Protein AF-A0A7C6LZX3-F1 (afdb_monomer)

Structure (mmCIF, N/CA/C/O backbone):
data_AF-A0A7C6LZX3-F1
#
_entry.id   AF-A0A7C6LZX3-F1
#
loop_
_atom_site.group_PDB
_atom_site.id
_atom_site.type_symbol
_atom_site.label_atom_id
_atom_site.label_alt_id
_atom_site.label_comp_id
_atom_site.label_asym_id
_atom_site.label_entity_id
_atom_site.label_seq_id
_atom_site.pdbx_PDB_ins_code
_atom_site.Cartn_x
_atom_site.Cartn_y
_atom_site.Cartn_z
_atom_site.occupancy
_atom_site.B_iso_or_equiv
_atom_site.auth_seq_id
_atom_site.auth_comp_id
_atom_site.auth_asym_id
_atom_site.auth_atom_id
_atom_site.pdbx_PDB_model_num
ATOM 1 N N . MET A 1 1 ? -15.323 7.240 26.379 1.00 59.81 1 MET A N 1
ATOM 2 C CA . MET A 1 1 ? -15.559 6.439 25.148 1.00 59.81 1 MET A CA 1
ATOM 3 C C . MET A 1 1 ? -15.630 7.266 23.856 1.00 59.81 1 MET A C 1
ATOM 5 O O . MET A 1 1 ? -14.895 6.940 22.937 1.00 59.81 1 MET A O 1
ATOM 9 N N . LYS A 1 2 ? -16.434 8.343 23.742 1.00 64.06 2 LYS A N 1
ATOM 10 C CA . LYS A 1 2 ? -16.514 9.148 22.492 1.00 64.06 2 LYS A CA 1
ATOM 11 C C . LYS A 1 2 ? -15.177 9.779 22.052 1.00 64.06 2 LYS A C 1
ATOM 13 O O . LYS A 1 2 ? -14.888 9.778 20.863 1.00 64.06 2 LYS A O 1
ATOM 18 N N . GLN A 1 3 ? -14.368 10.285 22.988 1.00 69.94 3 GLN A N 1
ATOM 19 C CA . GLN A 1 3 ? -13.035 10.837 22.686 1.00 69.94 3 GLN A CA 1
ATOM 20 C C . GLN A 1 3 ? -12.047 9.766 22.201 1.00 69.94 3 GLN A C 1
ATOM 22 O O . GLN A 1 3 ? -11.335 10.007 21.238 1.00 69.94 3 GLN A O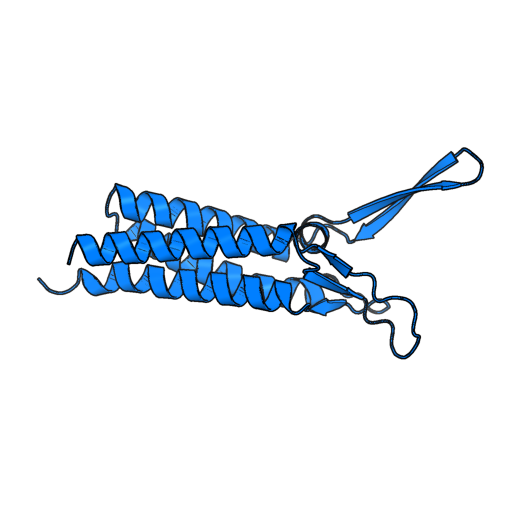 1
ATOM 27 N N . VAL A 1 4 ? -12.071 8.568 22.795 1.00 69.19 4 VAL A N 1
ATOM 28 C CA . VAL A 1 4 ? -11.203 7.441 22.401 1.00 69.19 4 VAL A CA 1
ATOM 29 C C . VAL A 1 4 ? -11.469 7.018 20.951 1.00 69.19 4 VAL A C 1
ATOM 31 O O . VAL A 1 4 ? -10.534 6.840 20.184 1.00 69.19 4 VAL A O 1
ATOM 34 N N . VAL A 1 5 ? -12.742 6.949 20.540 1.00 68.81 5 VAL A N 1
ATOM 35 C CA . VAL A 1 5 ? -13.124 6.635 19.149 1.00 68.81 5 VAL A CA 1
ATOM 36 C C . VAL A 1 5 ? -12.648 7.715 18.171 1.00 68.81 5 VAL A C 1
ATOM 38 O O . VAL A 1 5 ? -12.127 7.390 17.109 1.00 68.81 5 VAL A O 1
ATOM 41 N N . LYS A 1 6 ? -12.778 8.999 18.531 1.00 71.56 6 LYS A N 1
ATOM 42 C CA . LYS A 1 6 ? -12.275 10.107 17.701 1.00 71.56 6 LYS A CA 1
ATOM 43 C C . LYS A 1 6 ? -10.754 10.067 17.554 1.00 71.56 6 LYS A C 1
ATOM 45 O O . LYS A 1 6 ? -10.258 10.258 16.452 1.00 71.56 6 LYS A O 1
ATOM 50 N N . PHE A 1 7 ? -10.038 9.787 18.641 1.00 79.62 7 PHE A N 1
ATOM 51 C CA . PHE A 1 7 ? -8.578 9.707 18.643 1.00 79.62 7 PHE A CA 1
ATOM 52 C C . PHE A 1 7 ? -8.074 8.514 17.817 1.00 79.62 7 PHE A C 1
ATOM 54 O O . PHE A 1 7 ? -7.141 8.654 17.038 1.00 79.62 7 PHE A O 1
ATOM 61 N N . SER A 1 8 ? -8.751 7.366 17.909 1.00 78.81 8 SER A N 1
ATOM 62 C CA . SER A 1 8 ? -8.432 6.175 17.113 1.00 78.81 8 SER A CA 1
ATOM 63 C C . SER A 1 8 ? -8.614 6.408 15.611 1.00 78.81 8 SER A C 1
ATOM 65 O O . SER A 1 8 ? -7.747 6.059 14.815 1.00 78.81 8 SER A O 1
ATOM 67 N N . ASN A 1 9 ? -9.714 7.060 15.222 1.00 79.00 9 ASN A N 1
ATOM 68 C CA . ASN A 1 9 ? -9.974 7.416 13.826 1.00 79.00 9 ASN A CA 1
ATOM 69 C C . ASN A 1 9 ? -8.989 8.467 13.294 1.00 79.00 9 ASN A C 1
ATOM 71 O O . ASN A 1 9 ? -8.614 8.419 12.126 1.00 79.00 9 ASN A O 1
ATOM 75 N N . LEU A 1 10 ? -8.562 9.404 14.147 1.00 83.50 10 LEU A N 1
ATOM 76 C CA . LEU A 1 10 ? -7.534 10.383 13.803 1.00 83.50 10 LEU A CA 1
ATOM 77 C C . LEU A 1 10 ? -6.192 9.693 13.532 1.00 83.50 10 LEU A C 1
ATOM 79 O O . LEU A 1 10 ? -5.564 9.969 12.516 1.00 83.50 10 LEU A O 1
ATOM 83 N N . ILE A 1 11 ? -5.785 8.759 14.397 1.00 85.69 11 ILE A N 1
ATOM 84 C CA . ILE A 1 11 ? -4.574 7.954 14.192 1.00 85.69 11 ILE A CA 1
ATOM 85 C C . ILE A 1 11 ? -4.681 7.161 12.884 1.00 85.69 11 ILE A C 1
ATOM 87 O O . ILE A 1 11 ? -3.753 7.199 12.082 1.00 85.69 11 ILE A O 1
ATOM 91 N N . ALA A 1 12 ? -5.818 6.508 12.624 1.00 85.44 12 ALA A N 1
ATOM 92 C CA . ALA A 1 12 ? -6.044 5.769 11.381 1.00 85.44 12 ALA A CA 1
ATOM 93 C C . ALA A 1 12 ? -5.886 6.653 10.131 1.00 85.44 12 ALA A C 1
ATOM 95 O O . ALA A 1 12 ? -5.196 6.269 9.188 1.00 85.44 12 ALA A O 1
ATOM 96 N N . ALA A 1 13 ? -6.466 7.858 10.145 1.00 86.12 13 ALA A N 1
ATOM 97 C CA . ALA A 1 13 ? -6.346 8.809 9.043 1.00 86.12 13 ALA A CA 1
ATOM 98 C C . ALA A 1 13 ? -4.901 9.302 8.857 1.00 86.12 13 ALA A C 1
ATOM 100 O O . ALA A 1 13 ? -4.417 9.337 7.729 1.00 86.12 13 ALA A O 1
ATOM 101 N N . ILE A 1 14 ? -4.193 9.628 9.944 1.00 90.31 14 ILE A N 1
ATOM 102 C CA . ILE A 1 14 ? -2.784 10.053 9.893 1.00 90.31 14 ILE A CA 1
ATOM 103 C C . ILE A 1 14 ? -1.905 8.938 9.321 1.00 90.31 14 ILE A C 1
ATOM 105 O O . ILE A 1 14 ? -1.082 9.201 8.448 1.00 90.31 14 ILE A O 1
ATOM 109 N N . LEU A 1 15 ? -2.097 7.695 9.766 1.00 91.06 15 LEU A N 1
ATOM 110 C CA . LEU A 1 15 ? -1.360 6.544 9.245 1.00 91.06 15 LEU A CA 1
ATOM 111 C C . LEU A 1 15 ? -1.670 6.313 7.760 1.00 91.06 15 LEU A C 1
ATOM 113 O O . LEU A 1 15 ? -0.749 6.119 6.974 1.00 91.06 15 LEU A O 1
ATOM 117 N N . GLY A 1 16 ? -2.932 6.424 7.338 1.00 88.12 16 GLY A N 1
ATOM 118 C CA . GLY A 1 16 ? -3.293 6.337 5.920 1.00 88.12 16 GLY A CA 1
ATOM 119 C C . GLY A 1 16 ? -2.635 7.425 5.060 1.00 88.12 16 GLY A C 1
ATOM 120 O O . GLY A 1 16 ? -2.113 7.129 3.987 1.00 88.12 16 GLY A O 1
ATOM 121 N N . VAL A 1 17 ? -2.582 8.671 5.548 1.00 90.88 17 VAL A N 1
ATOM 122 C CA . VAL A 1 17 ? -1.869 9.766 4.865 1.00 90.88 17 VAL A CA 1
ATOM 123 C C . VAL A 1 17 ? -0.371 9.482 4.802 1.00 90.88 17 VAL A C 1
ATOM 125 O O . VAL A 1 17 ? 0.226 9.617 3.737 1.00 90.88 17 VAL A O 1
ATOM 128 N N . LEU A 1 18 ? 0.239 9.039 5.904 1.00 90.81 18 LEU A N 1
ATOM 129 C CA . LEU A 1 18 ? 1.656 8.671 5.934 1.00 90.81 18 LEU A CA 1
ATOM 130 C C . LEU A 1 18 ? 1.971 7.557 4.931 1.00 90.81 18 LEU A C 1
ATOM 132 O O . LEU A 1 18 ? 2.959 7.664 4.208 1.00 90.81 18 LEU A O 1
ATOM 136 N N . ALA A 1 19 ? 1.121 6.532 4.831 1.00 89.12 19 ALA A N 1
ATOM 137 C CA . ALA A 1 19 ? 1.280 5.466 3.846 1.00 89.12 19 ALA A CA 1
ATOM 138 C C . ALA A 1 19 ? 1.326 6.023 2.414 1.00 89.12 19 ALA A C 1
ATOM 140 O O . ALA A 1 19 ? 2.220 5.655 1.651 1.00 89.12 19 ALA A O 1
ATOM 141 N N . ILE A 1 20 ? 0.437 6.962 2.072 1.00 89.94 20 ILE A N 1
ATOM 142 C CA . ILE A 1 20 ? 0.425 7.630 0.762 1.00 89.94 20 ILE A CA 1
ATOM 143 C C . ILE A 1 20 ? 1.692 8.471 0.548 1.00 89.94 20 ILE A C 1
ATOM 145 O O . ILE A 1 20 ? 2.289 8.422 -0.525 1.00 89.94 20 ILE A O 1
ATOM 149 N N . VAL A 1 21 ? 2.140 9.209 1.564 1.00 89.00 21 VAL A N 1
ATOM 150 C CA . VAL A 1 21 ? 3.361 10.029 1.486 1.00 89.00 21 VAL A CA 1
ATOM 151 C C . VAL A 1 21 ? 4.597 9.165 1.215 1.00 89.00 21 VAL A C 1
ATOM 153 O O . VAL A 1 21 ? 5.434 9.534 0.390 1.00 89.00 21 VAL A O 1
ATOM 156 N N . PHE A 1 22 ? 4.695 7.984 1.831 1.00 85.94 22 PHE A N 1
ATOM 157 C CA . PHE A 1 22 ? 5.795 7.054 1.560 1.00 85.94 22 PHE A CA 1
ATOM 158 C C . PHE A 1 22 ? 5.823 6.574 0.104 1.00 85.94 22 PHE A C 1
ATOM 160 O O . PHE A 1 22 ? 6.910 6.436 -0.457 1.00 85.94 22 PHE A O 1
ATOM 167 N N . LEU A 1 23 ? 4.664 6.406 -0.547 1.00 85.94 23 LEU A N 1
ATOM 168 C CA . LEU A 1 23 ? 4.613 6.062 -1.975 1.00 85.94 23 LEU A CA 1
ATOM 169 C C . LEU A 1 23 ? 5.227 7.154 -2.864 1.00 85.94 23 LEU A C 1
ATOM 171 O O . LEU A 1 23 ? 5.756 6.843 -3.929 1.00 85.94 23 LEU A O 1
ATOM 175 N N . ALA A 1 24 ? 5.176 8.417 -2.437 1.00 82.38 24 ALA A N 1
ATOM 176 C CA . ALA A 1 24 ? 5.648 9.549 -3.226 1.00 82.38 24 ALA A CA 1
ATOM 177 C C . ALA A 1 24 ? 7.162 9.782 -3.110 1.00 82.38 24 ALA A C 1
ATOM 179 O O . ALA A 1 24 ? 7.827 10.036 -4.111 1.00 82.38 24 ALA A O 1
ATOM 180 N N . ILE A 1 25 ? 7.699 9.727 -1.888 1.00 76.62 25 ILE A N 1
ATOM 181 C CA . ILE A 1 25 ? 9.037 10.269 -1.580 1.00 76.62 25 ILE A CA 1
ATOM 182 C C . ILE A 1 25 ? 10.136 9.208 -1.704 1.00 76.62 25 ILE A C 1
ATOM 184 O O . ILE A 1 25 ? 11.306 9.535 -1.888 1.00 76.62 25 ILE A O 1
ATOM 188 N N . THR A 1 26 ? 9.782 7.929 -1.592 1.00 76.69 26 THR A N 1
ATOM 189 C CA . THR A 1 26 ? 10.769 6.861 -1.425 1.00 76.69 26 THR A CA 1
ATOM 190 C C . THR A 1 26 ? 10.680 5.808 -2.527 1.00 76.69 26 THR A C 1
ATOM 192 O O . THR A 1 26 ? 9.590 5.581 -3.061 1.00 76.69 26 THR A O 1
ATOM 195 N N . PRO A 1 27 ? 11.800 5.143 -2.888 1.00 75.88 27 PRO 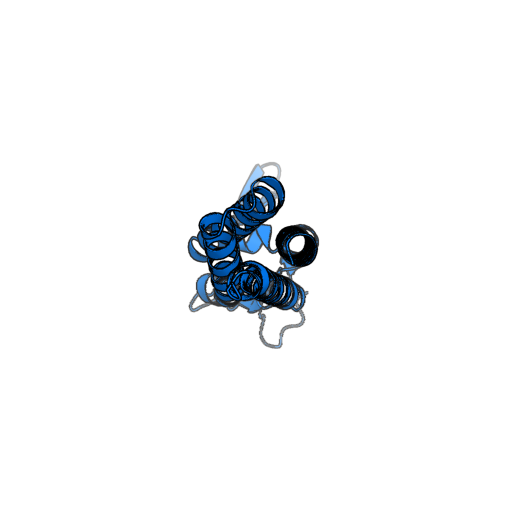A N 1
ATOM 196 C CA . PRO A 1 27 ? 11.770 4.065 -3.868 1.00 75.88 27 PRO A CA 1
ATOM 197 C C . PRO A 1 27 ? 10.832 2.972 -3.366 1.00 75.88 27 PRO A C 1
ATOM 199 O O . PRO A 1 27 ? 11.094 2.421 -2.303 1.00 75.88 27 PRO A O 1
ATOM 202 N N . GLY A 1 28 ? 9.758 2.670 -4.091 1.00 72.25 28 GLY A N 1
ATOM 203 C CA . GLY A 1 28 ? 8.779 1.617 -3.816 1.00 72.25 28 GLY A CA 1
ATOM 204 C C . GLY A 1 28 ? 9.122 0.275 -4.480 1.00 72.25 28 GLY A C 1
ATOM 205 O O . GLY A 1 28 ? 8.779 -0.787 -3.962 1.00 72.25 28 GLY A O 1
ATOM 206 N N . MET A 1 29 ? 9.862 0.308 -5.589 1.00 78.69 29 MET A N 1
ATOM 207 C CA . MET A 1 29 ? 10.277 -0.879 -6.337 1.00 78.69 29 MET A CA 1
ATOM 208 C C . MET A 1 29 ? 11.748 -0.811 -6.719 1.00 78.69 29 MET A C 1
ATOM 210 O O . MET A 1 29 ? 12.296 0.266 -6.954 1.00 78.69 29 MET A O 1
ATOM 214 N N . LYS A 1 30 ? 12.380 -1.983 -6.779 1.00 80.69 30 LYS A N 1
ATOM 215 C CA . LYS A 1 30 ? 13.749 -2.154 -7.264 1.00 80.69 30 LYS A CA 1
ATOM 216 C C . LYS A 1 30 ? 13.764 -3.210 -8.360 1.00 80.69 30 LYS A C 1
ATOM 218 O O . LYS A 1 30 ? 13.152 -4.265 -8.194 1.00 80.69 30 LYS A O 1
ATOM 223 N N . LEU A 1 31 ? 14.458 -2.916 -9.452 1.00 78.94 31 LEU A N 1
ATOM 224 C CA . LEU A 1 31 ? 14.718 -3.883 -10.512 1.00 78.94 31 LEU A CA 1
ATOM 225 C C . LEU A 1 31 ? 15.684 -4.965 -10.003 1.00 78.94 31 LEU A C 1
ATOM 227 O O . LEU A 1 31 ? 16.718 -4.639 -9.422 1.00 78.94 31 LEU A O 1
ATOM 231 N N . ASP A 1 32 ? 15.346 -6.238 -10.198 1.00 71.88 32 ASP A N 1
ATOM 232 C CA . ASP A 1 32 ? 16.191 -7.372 -9.819 1.00 71.88 32 ASP A CA 1
ATOM 233 C C . ASP A 1 32 ? 17.080 -7.795 -10.994 1.00 71.88 32 ASP A C 1
ATOM 235 O O . A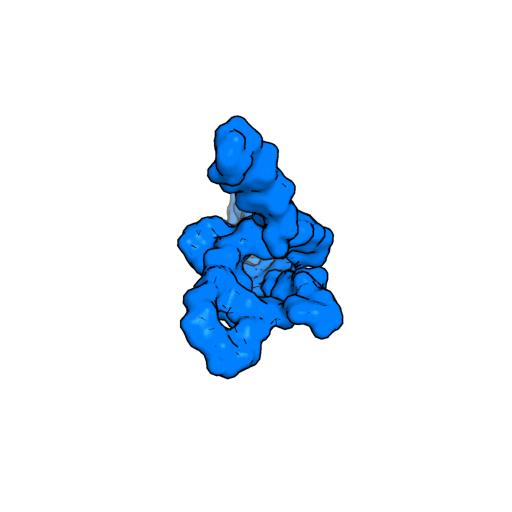SP A 1 32 ? 16.796 -8.749 -11.714 1.00 71.88 32 ASP A O 1
ATOM 239 N N . THR A 1 33 ? 18.169 -7.062 -11.218 1.00 63.38 33 THR A N 1
ATOM 240 C CA . THR A 1 33 ? 19.215 -7.457 -12.169 1.00 63.38 33 THR A CA 1
ATOM 241 C C . THR A 1 33 ? 20.120 -8.485 -11.501 1.00 63.38 33 THR A C 1
ATOM 243 O O . THR A 1 33 ? 21.109 -8.131 -10.857 1.00 63.38 33 THR A O 1
ATOM 246 N N . GLY A 1 34 ? 19.765 -9.768 -11.591 1.00 56.16 34 GLY A N 1
ATOM 247 C CA . GLY A 1 34 ? 20.545 -10.857 -11.000 1.00 56.16 34 GLY A CA 1
ATOM 248 C C . GLY A 1 34 ? 22.055 -10.703 -11.243 1.00 56.16 34 GLY A C 1
ATOM 249 O O . GLY A 1 34 ? 22.499 -10.634 -12.383 1.00 56.16 34 GLY A O 1
ATOM 250 N N . SER A 1 35 ? 22.836 -10.630 -10.157 1.00 46.00 35 SER A N 1
ATOM 251 C CA . SER A 1 35 ? 24.314 -10.652 -10.102 1.00 46.00 35 SER A CA 1
ATOM 252 C C . SER A 1 35 ? 25.108 -9.623 -10.932 1.00 46.00 35 SER A C 1
ATOM 254 O O . SER A 1 35 ? 26.332 -9.574 -10.798 1.00 46.00 35 SER A O 1
ATOM 256 N N . LEU A 1 36 ? 24.486 -8.793 -11.762 1.00 46.34 36 LEU A N 1
ATOM 257 C CA . LEU A 1 36 ? 25.166 -7.737 -12.504 1.00 46.34 36 LEU A CA 1
ATOM 258 C C . LEU A 1 36 ? 24.927 -6.428 -11.762 1.00 46.34 36 LEU A C 1
ATOM 260 O O . LEU A 1 36 ? 23.798 -5.951 -11.679 1.00 46.34 36 LEU A O 1
ATOM 264 N N . ALA A 1 37 ? 26.003 -5.889 -11.186 1.00 44.09 37 ALA A N 1
ATOM 265 C CA . ALA A 1 37 ? 26.066 -4.648 -10.416 1.00 44.09 37 ALA A CA 1
ATOM 266 C C . ALA A 1 37 ? 25.813 -3.396 -11.283 1.00 44.09 37 ALA A C 1
ATOM 268 O O . ALA A 1 37 ? 26.591 -2.447 -11.275 1.00 44.09 37 ALA A O 1
ATOM 269 N N . ILE A 1 38 ? 24.737 -3.409 -12.065 1.00 46.97 38 ILE A N 1
ATOM 270 C CA . ILE A 1 38 ? 24.152 -2.220 -12.663 1.00 46.97 38 ILE A CA 1
ATOM 271 C C . ILE A 1 38 ? 23.274 -1.625 -11.569 1.00 46.97 38 ILE A C 1
ATOM 273 O O . ILE A 1 38 ? 22.508 -2.345 -10.929 1.00 46.97 38 ILE A O 1
ATOM 277 N N . GLU A 1 39 ? 23.460 -0.338 -11.288 1.00 47.25 39 GLU A N 1
ATOM 278 C CA . GLU A 1 39 ? 22.764 0.374 -10.221 1.00 47.25 39 GLU A CA 1
ATOM 279 C C . GLU A 1 39 ? 21.281 -0.009 -10.172 1.00 47.25 39 GLU A C 1
ATOM 281 O O . GLU A 1 39 ? 20.540 0.196 -11.136 1.00 47.25 39 GLU A O 1
ATOM 286 N N . THR A 1 40 ? 20.852 -0.594 -9.047 1.00 55.09 40 THR A N 1
ATOM 287 C CA . THR A 1 40 ? 19.439 -0.898 -8.791 1.00 55.09 40 THR A CA 1
ATOM 288 C C . THR A 1 40 ? 18.629 0.375 -9.007 1.00 55.09 40 THR A C 1
ATOM 290 O O . THR A 1 40 ? 18.607 1.254 -8.144 1.00 55.09 40 THR A O 1
ATOM 293 N N . THR A 1 41 ? 17.974 0.492 -10.161 1.00 67.00 41 THR A N 1
ATOM 294 C CA . THR A 1 41 ? 17.156 1.664 -10.455 1.00 67.00 41 THR A CA 1
ATOM 295 C C . THR A 1 41 ? 15.927 1.573 -9.560 1.00 67.00 41 THR A C 1
ATOM 297 O O . THR A 1 41 ? 15.143 0.622 -9.633 1.00 67.00 41 THR A O 1
ATOM 300 N N . GLY A 1 42 ? 15.840 2.505 -8.612 1.00 76.25 42 GLY A N 1
ATOM 301 C CA . GLY A 1 42 ? 14.756 2.581 -7.647 1.00 76.25 42 GLY A CA 1
ATOM 302 C C . GLY A 1 42 ? 13.640 3.457 -8.191 1.00 76.25 42 GLY A C 1
ATOM 303 O O . GLY A 1 42 ? 13.849 4.647 -8.398 1.00 76.25 42 GLY A O 1
ATOM 304 N N . PHE A 1 43 ? 12.455 2.886 -8.369 1.00 84.69 43 PHE A N 1
ATOM 305 C CA . PHE A 1 43 ? 11.266 3.629 -8.784 1.00 84.69 43 PHE A CA 1
ATOM 306 C C . PHE A 1 43 ? 10.423 3.962 -7.564 1.00 84.69 43 PHE A C 1
ATOM 308 O O . PHE A 1 43 ? 10.275 3.115 -6.681 1.00 84.69 43 PHE A O 1
ATOM 315 N N . SER A 1 44 ? 9.863 5.169 -7.492 1.00 88.12 44 SER A N 1
ATOM 316 C CA . SER A 1 44 ? 8.944 5.544 -6.414 1.00 88.12 44 SER A CA 1
ATOM 317 C C . SER A 1 44 ? 7.688 4.667 -6.417 1.00 88.12 44 SER A C 1
ATOM 319 O O . SER A 1 44 ? 7.346 4.040 -7.421 1.00 88.12 44 SER A O 1
ATOM 321 N N . GLY A 1 45 ? 6.973 4.621 -5.293 1.00 85.38 45 GLY A N 1
ATOM 322 C CA . GLY A 1 45 ? 5.682 3.931 -5.221 1.00 85.38 45 GLY A CA 1
ATOM 323 C C . GLY A 1 45 ? 4.671 4.471 -6.238 1.00 85.38 45 GLY A C 1
ATOM 324 O O . GLY A 1 45 ? 3.922 3.696 -6.822 1.00 85.38 45 GLY A O 1
ATOM 325 N N . PHE A 1 46 ? 4.682 5.774 -6.530 1.00 88.62 46 PHE A N 1
ATOM 326 C CA . PHE A 1 46 ? 3.829 6.333 -7.581 1.00 88.62 46 PHE A CA 1
ATOM 327 C C . PHE A 1 46 ? 4.261 5.960 -8.992 1.00 88.62 46 PHE A C 1
ATOM 329 O O . PHE A 1 46 ? 3.392 5.634 -9.792 1.00 88.62 46 PHE A O 1
ATOM 336 N N . GLN A 1 47 ? 5.559 5.934 -9.291 1.00 89.31 47 GLN A N 1
ATOM 337 C CA . GLN A 1 47 ? 6.044 5.429 -10.580 1.00 89.31 47 GLN A CA 1
ATOM 338 C C . GLN A 1 47 ? 5.664 3.952 -10.772 1.00 89.31 47 GLN A C 1
ATOM 340 O O . GLN A 1 47 ? 5.222 3.556 -11.843 1.00 89.31 47 GLN A O 1
ATOM 345 N N . ALA A 1 48 ? 5.750 3.154 -9.706 1.00 85.81 48 ALA A N 1
ATOM 346 C CA . ALA A 1 48 ? 5.322 1.757 -9.685 1.00 85.81 48 ALA A CA 1
ATOM 347 C C . ALA A 1 48 ? 3.808 1.555 -9.898 1.00 85.81 48 ALA A C 1
ATOM 349 O O . ALA A 1 48 ? 3.383 0.531 -10.432 1.00 85.81 48 ALA A O 1
ATOM 350 N N . ILE A 1 49 ? 2.984 2.507 -9.451 1.00 89.62 49 ILE A N 1
ATOM 351 C CA . ILE A 1 49 ? 1.519 2.421 -9.517 1.00 89.62 49 ILE A CA 1
ATOM 352 C C . ILE A 1 49 ? 0.977 3.016 -10.820 1.00 89.62 49 ILE A C 1
ATOM 354 O O . ILE A 1 49 ? 0.134 2.404 -11.470 1.00 89.62 49 ILE A O 1
ATOM 358 N N . PHE A 1 50 ? 1.441 4.201 -11.205 1.00 90.50 50 PHE A N 1
ATOM 359 C CA . PHE A 1 50 ? 0.908 4.965 -12.335 1.00 90.50 50 PHE A CA 1
ATOM 360 C C . PHE A 1 50 ? 1.724 4.813 -13.618 1.00 90.50 50 PHE A C 1
ATOM 362 O O . PHE A 1 50 ? 1.301 5.295 -14.665 1.00 90.50 50 PHE A O 1
ATOM 369 N N . GLY A 1 51 ? 2.849 4.105 -13.553 1.00 87.25 51 GLY A N 1
ATOM 370 C CA . GLY A 1 51 ? 3.782 3.975 -14.657 1.00 87.25 51 GLY A CA 1
ATOM 371 C C . GLY A 1 51 ? 4.815 5.098 -14.679 1.00 87.25 51 GLY A C 1
ATOM 372 O O . GLY A 1 51 ? 4.730 6.099 -13.961 1.00 87.25 51 GLY A O 1
ATOM 373 N N . TYR A 1 52 ? 5.831 4.899 -15.507 1.00 87.25 52 TYR A N 1
ATOM 374 C CA . TYR A 1 52 ? 6.934 5.827 -15.676 1.00 87.25 52 TYR A CA 1
ATOM 375 C C . TYR A 1 52 ? 7.456 5.740 -17.103 1.00 87.25 52 TYR A C 1
ATOM 377 O O . TYR A 1 52 ? 7.835 4.666 -17.569 1.00 87.25 52 TYR A O 1
ATOM 385 N N . THR A 1 53 ? 7.504 6.888 -17.769 1.00 86.06 53 THR A N 1
ATOM 386 C CA . THR A 1 53 ? 8.078 7.049 -19.103 1.00 86.06 53 THR A CA 1
ATOM 387 C C . THR A 1 53 ? 9.256 7.996 -18.982 1.00 86.06 53 THR A C 1
ATOM 389 O O . THR A 1 53 ? 9.130 9.077 -18.406 1.00 86.06 53 THR A O 1
ATOM 392 N N . GLU A 1 54 ? 10.401 7.587 -19.511 1.00 82.62 54 GLU A N 1
ATOM 393 C CA . GLU A 1 54 ? 11.588 8.425 -19.577 1.00 82.62 54 GLU A CA 1
ATOM 394 C C . GLU A 1 54 ? 11.709 8.989 -20.995 1.00 82.62 54 GLU A C 1
ATOM 396 O O . GLU A 1 54 ? 11.742 8.240 -21.973 1.00 82.62 54 GLU A O 1
ATOM 401 N N . THR A 1 55 ? 11.766 10.314 -21.119 1.00 83.62 55 THR 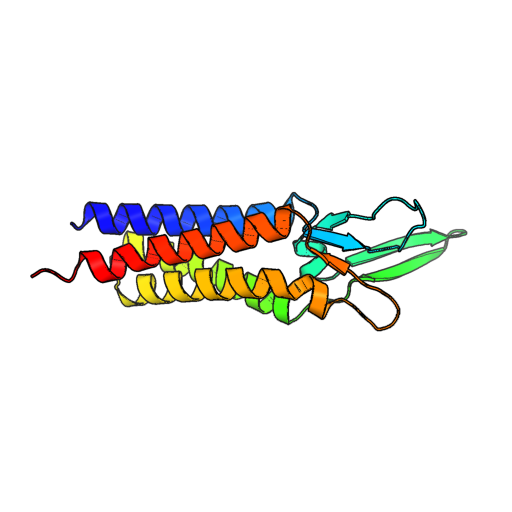A N 1
ATOM 402 C CA . THR A 1 55 ? 12.027 10.984 -22.397 1.00 83.62 55 THR A CA 1
ATOM 403 C C . THR A 1 55 ? 13.488 11.405 -22.440 1.00 83.62 55 THR A C 1
ATOM 405 O O . THR A 1 55 ? 13.954 12.149 -21.578 1.00 83.62 55 THR A O 1
ATOM 408 N N . LYS A 1 56 ? 14.220 10.920 -23.444 1.00 80.50 56 LYS A N 1
ATOM 409 C CA . LYS A 1 56 ? 15.621 11.266 -23.694 1.00 80.50 56 LYS A CA 1
ATOM 410 C C . LYS A 1 56 ? 15.779 11.804 -25.106 1.00 80.50 56 LYS A C 1
ATOM 412 O O . LYS A 1 56 ? 15.280 11.219 -26.062 1.00 80.50 56 LYS A O 1
ATOM 417 N N . THR A 1 57 ? 16.516 12.897 -25.251 1.00 80.38 57 THR A N 1
ATOM 418 C CA . THR A 1 57 ? 16.876 13.425 -26.568 1.00 80.38 57 THR A CA 1
ATOM 419 C C . THR A 1 57 ? 18.122 12.708 -27.077 1.00 80.38 57 THR A C 1
ATOM 421 O O . THR A 1 57 ? 19.193 12.817 -26.481 1.00 80.38 57 THR A O 1
ATOM 424 N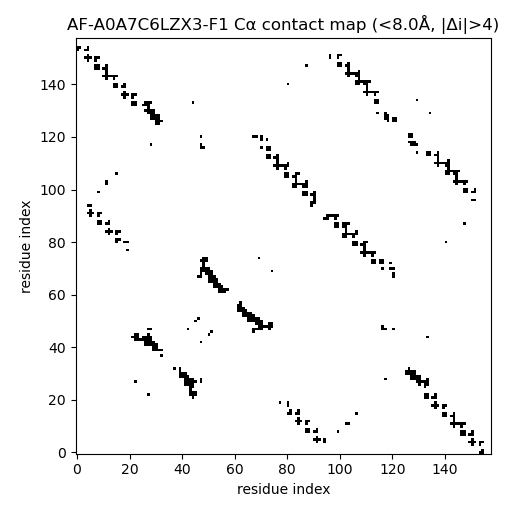 N . VAL A 1 58 ? 18.000 11.991 -28.192 1.00 75.56 58 VAL A N 1
ATOM 425 C CA . VAL A 1 58 ? 19.117 11.317 -28.864 1.00 75.56 58 VAL A CA 1
ATOM 426 C C . VAL A 1 58 ? 19.287 11.951 -30.238 1.00 75.56 58 VAL A C 1
ATOM 428 O O . VAL A 1 58 ? 18.350 11.978 -31.030 1.00 75.56 58 VAL A O 1
ATOM 431 N N . LEU A 1 59 ? 20.475 12.497 -30.518 1.00 78.94 59 LEU A N 1
ATOM 432 C CA . LEU A 1 59 ? 20.796 13.149 -31.800 1.00 78.94 59 LEU A CA 1
ATOM 433 C C . LEU A 1 59 ? 19.799 14.262 -32.203 1.00 78.94 59 LEU A C 1
ATOM 435 O O . LEU A 1 59 ? 19.498 14.441 -33.378 1.00 78.94 59 LEU A O 1
ATOM 439 N N . GLY A 1 60 ? 19.279 15.012 -31.224 1.00 81.25 60 GLY A N 1
ATOM 440 C CA . GLY A 1 60 ? 18.321 16.104 -31.453 1.00 81.25 60 GLY A CA 1
ATOM 441 C C . GLY A 1 60 ? 16.860 15.667 -31.614 1.00 81.25 60 GLY A C 1
ATOM 442 O O . GLY A 1 60 ? 16.002 16.522 -31.806 1.00 81.25 60 GLY A O 1
ATOM 443 N N . VAL A 1 61 ? 16.564 14.369 -31.499 1.00 80.69 61 VAL A N 1
ATOM 444 C CA . VAL A 1 61 ? 15.201 13.820 -31.543 1.00 80.69 61 VAL A CA 1
ATOM 445 C C . VAL A 1 61 ? 14.798 13.351 -30.149 1.00 80.69 61 VAL A C 1
ATOM 447 O O . VAL A 1 61 ? 15.537 12.610 -29.503 1.00 80.69 61 VAL A O 1
ATOM 450 N N . GLU A 1 62 ? 13.634 13.784 -29.667 1.00 82.19 62 GLU A N 1
ATOM 451 C CA . GLU A 1 62 ? 13.064 13.281 -28.415 1.00 82.19 62 GLU A CA 1
ATOM 452 C C . GLU A 1 62 ? 12.547 11.853 -28.604 1.00 82.19 62 GLU A C 1
ATOM 454 O O . GLU A 1 62 ? 11.675 11.590 -29.431 1.00 82.19 62 GLU A O 1
ATOM 459 N N . VAL A 1 63 ? 13.091 10.925 -27.823 1.00 82.00 63 VAL A N 1
ATOM 460 C CA . VAL A 1 63 ? 12.665 9.529 -27.775 1.00 82.00 63 VAL A CA 1
ATOM 461 C C . VAL A 1 63 ? 12.088 9.263 -26.390 1.00 82.00 63 VAL A C 1
ATOM 463 O O . VAL A 1 63 ? 12.786 9.377 -25.383 1.00 82.00 63 VAL A O 1
ATOM 466 N N . SER A 1 64 ? 10.805 8.912 -26.339 1.00 82.69 64 SER A N 1
ATOM 467 C CA . SER A 1 64 ? 10.115 8.509 -25.110 1.00 82.69 64 SER A CA 1
ATOM 468 C C . SER A 1 64 ? 10.086 6.991 -25.005 1.00 82.69 64 SER A C 1
ATOM 470 O O . SER A 1 64 ? 9.562 6.322 -25.894 1.00 82.69 64 SER A O 1
ATOM 472 N N . ALA A 1 65 ? 10.628 6.452 -23.916 1.00 80.75 65 ALA A N 1
ATOM 473 C CA . ALA A 1 65 ? 10.604 5.029 -23.606 1.00 80.75 65 ALA A CA 1
ATOM 474 C C . ALA A 1 65 ? 9.750 4.779 -22.357 1.00 80.75 65 ALA A C 1
ATOM 476 O O . ALA A 1 65 ? 9.999 5.351 -21.295 1.00 80.75 65 ALA A O 1
ATOM 477 N N . GLU A 1 66 ? 8.730 3.931 -22.485 1.00 82.25 66 GLU A N 1
ATOM 478 C CA . GLU A 1 66 ? 7.924 3.473 -21.351 1.00 82.25 66 GLU A CA 1
ATOM 479 C C . GLU A 1 66 ? 8.746 2.469 -20.535 1.00 82.25 66 GLU A C 1
ATOM 481 O O . GLU A 1 66 ? 9.086 1.391 -21.020 1.00 82.25 66 GLU A O 1
ATOM 486 N N . ILE A 1 67 ? 9.098 2.849 -19.307 1.00 81.88 67 ILE A N 1
ATOM 487 C CA . ILE A 1 67 ? 9.926 2.051 -18.395 1.00 81.88 67 ILE A CA 1
ATOM 488 C C . ILE A 1 67 ? 9.047 1.211 -17.461 1.00 81.88 67 ILE A C 1
ATOM 490 O O . ILE A 1 67 ? 9.379 0.070 -17.151 1.00 81.88 67 ILE A O 1
ATOM 494 N N . LEU A 1 68 ? 7.918 1.769 -17.016 1.00 84.94 68 LEU A N 1
ATOM 495 C CA . LEU A 1 68 ? 6.923 1.090 -16.187 1.00 84.94 68 LEU A CA 1
ATOM 496 C C . LEU A 1 68 ? 5.523 1.344 -16.731 1.00 84.94 68 LEU A C 1
ATOM 498 O O . LEU A 1 68 ? 5.164 2.488 -17.020 1.00 84.94 68 LEU A O 1
ATOM 502 N N . LYS A 1 69 ? 4.707 0.290 -16.778 1.00 87.12 69 LYS A N 1
ATOM 503 C CA . LYS A 1 69 ? 3.292 0.396 -17.147 1.00 87.12 69 LYS A CA 1
ATOM 504 C C . LYS A 1 69 ? 2.461 0.787 -15.934 1.00 87.12 69 LYS A C 1
ATOM 506 O O . LYS A 1 69 ? 2.809 0.448 -14.805 1.00 87.12 69 LYS A O 1
ATOM 511 N N . ALA A 1 70 ? 1.310 1.416 -16.149 1.00 88.50 70 ALA A N 1
ATOM 512 C CA . ALA A 1 70 ? 0.356 1.637 -15.067 1.00 88.50 70 ALA A CA 1
ATOM 513 C C . ALA A 1 70 ? -0.129 0.299 -14.477 1.00 88.50 70 ALA A C 1
ATOM 515 O O . ALA A 1 70 ? -0.574 -0.597 -15.197 1.00 88.50 70 ALA A O 1
ATOM 516 N N . ASN A 1 71 ? -0.059 0.166 -13.152 1.00 89.94 71 ASN A N 1
ATOM 517 C CA . ASN A 1 71 ? -0.478 -1.027 -12.433 1.00 89.94 71 ASN A CA 1
ATOM 518 C C . ASN A 1 71 ? -1.915 -0.874 -11.930 1.00 89.94 71 ASN A C 1
ATOM 520 O O . ASN A 1 71 ? -2.156 -0.192 -10.934 1.00 89.94 71 ASN A O 1
ATOM 524 N N . TRP A 1 72 ? -2.869 -1.568 -12.550 1.00 89.75 72 TRP A N 1
ATOM 525 C CA . TRP A 1 72 ? -4.269 -1.534 -12.114 1.00 89.75 72 TRP A CA 1
ATOM 526 C C . TRP A 1 72 ? -4.441 -1.947 -10.641 1.00 89.75 72 TRP A C 1
ATOM 528 O O . TRP A 1 72 ? -5.239 -1.345 -9.924 1.00 89.75 72 TRP A O 1
ATOM 538 N N . LEU A 1 73 ? -3.655 -2.915 -10.157 1.00 91.69 73 LEU A N 1
ATOM 539 C CA . LEU A 1 73 ? -3.711 -3.387 -8.773 1.00 91.69 73 LEU A CA 1
ATOM 540 C C . LEU A 1 73 ? -3.201 -2.313 -7.808 1.00 91.69 73 LEU A C 1
ATOM 542 O O . LEU A 1 73 ? -3.807 -2.057 -6.768 1.00 91.69 73 LEU A O 1
ATOM 546 N N . GLY A 1 74 ? -2.117 -1.638 -8.196 1.00 91.12 74 GLY A N 1
ATOM 547 C CA . GLY A 1 74 ? -1.569 -0.494 -7.474 1.00 91.12 74 GLY A CA 1
ATOM 548 C C . GLY A 1 74 ? -2.524 0.699 -7.444 1.00 91.12 74 GLY A C 1
ATOM 549 O O . GLY A 1 74 ? -2.647 1.367 -6.419 1.00 91.12 74 GLY A O 1
ATOM 550 N N . ILE A 1 75 ? -3.250 0.939 -8.538 1.00 93.50 75 ILE A N 1
ATOM 551 C CA . ILE A 1 75 ? -4.252 2.005 -8.629 1.00 93.50 75 ILE A CA 1
ATOM 552 C C . ILE A 1 75 ? -5.420 1.707 -7.684 1.00 93.50 75 ILE A C 1
ATOM 554 O O . ILE A 1 75 ? -5.835 2.589 -6.934 1.00 93.50 75 ILE A O 1
ATOM 558 N N . ILE A 1 76 ? -5.912 0.463 -7.650 1.00 94.62 76 ILE A N 1
ATOM 559 C CA . ILE A 1 76 ? -6.944 0.049 -6.688 1.00 94.62 76 ILE A CA 1
ATOM 560 C C . ILE A 1 76 ? -6.438 0.224 -5.254 1.00 94.62 76 ILE A C 1
ATOM 562 O O . ILE A 1 76 ? -7.158 0.778 -4.422 1.00 94.62 76 ILE A O 1
ATOM 566 N N . ALA A 1 77 ? -5.201 -0.191 -4.966 1.00 93.88 77 ALA A N 1
ATOM 567 C CA . ALA A 1 77 ? -4.591 -0.005 -3.652 1.00 93.88 77 ALA A CA 1
ATOM 568 C C . ALA A 1 77 ? -4.578 1.477 -3.247 1.00 93.88 77 ALA A C 1
ATOM 570 O O . ALA A 1 77 ? -5.037 1.827 -2.162 1.00 93.88 77 ALA A O 1
ATOM 571 N N . PHE A 1 78 ? -4.134 2.360 -4.144 1.00 93.81 78 PHE A N 1
ATOM 572 C CA . PHE A 1 78 ? -4.100 3.800 -3.908 1.00 93.81 78 PHE A CA 1
ATOM 573 C C . PHE A 1 78 ? -5.493 4.395 -3.661 1.00 93.81 78 PHE A C 1
ATOM 575 O O . PHE A 1 78 ? -5.683 5.152 -2.707 1.00 93.81 78 PHE A O 1
ATOM 582 N N . VAL A 1 79 ? -6.487 4.020 -4.473 1.00 95.38 79 VAL A N 1
ATOM 583 C CA . VAL A 1 79 ? -7.875 4.471 -4.296 1.00 95.38 79 VAL A CA 1
ATOM 584 C C . VAL A 1 79 ? -8.425 4.011 -2.947 1.00 95.38 79 VAL A C 1
ATOM 586 O O . VAL A 1 79 ? -9.040 4.806 -2.239 1.00 95.38 79 VAL A O 1
ATOM 589 N N . LEU A 1 80 ? -8.169 2.764 -2.546 1.00 95.81 80 LEU A N 1
ATOM 590 C CA . LEU A 1 80 ? -8.585 2.250 -1.241 1.00 95.81 80 LEU A CA 1
ATOM 591 C C . LEU A 1 80 ? -7.914 2.995 -0.084 1.00 95.81 80 LEU A C 1
ATOM 593 O O . LEU A 1 80 ? -8.586 3.308 0.897 1.00 95.81 80 LEU A O 1
ATOM 597 N N . LEU A 1 81 ? -6.633 3.353 -0.197 1.00 93.62 81 LEU A N 1
ATOM 598 C CA . LEU A 1 81 ? -5.970 4.184 0.810 1.00 93.62 81 LEU A CA 1
ATOM 599 C C . LEU A 1 81 ? -6.622 5.567 0.913 1.00 93.62 81 LEU A C 1
ATOM 601 O O . LEU A 1 81 ? -6.933 6.014 2.016 1.00 93.62 81 LEU A O 1
ATOM 605 N N . ALA A 1 82 ? -6.898 6.217 -0.221 1.00 94.06 82 ALA A N 1
ATOM 606 C CA . ALA A 1 82 ? -7.554 7.522 -0.252 1.00 94.06 82 ALA A CA 1
ATOM 607 C C . ALA A 1 82 ? -8.973 7.468 0.345 1.00 94.06 82 ALA A C 1
ATOM 609 O O . ALA A 1 82 ? -9.313 8.269 1.218 1.00 94.06 82 ALA A O 1
ATOM 610 N N . VAL A 1 83 ? -9.783 6.482 -0.058 1.00 94.19 83 VAL A N 1
ATOM 611 C CA . VAL A 1 83 ? -11.115 6.228 0.517 1.00 94.19 83 VAL A CA 1
ATOM 612 C C . VAL A 1 83 ? -11.006 5.944 2.014 1.00 94.19 83 VAL A C 1
ATOM 614 O O . VAL A 1 83 ? -11.791 6.474 2.799 1.00 94.19 83 VAL A O 1
ATOM 617 N N . GLY A 1 84 ? -10.008 5.160 2.419 1.00 91.56 84 GLY A N 1
ATOM 618 C CA . GLY A 1 84 ? -9.715 4.828 3.804 1.00 91.56 84 GLY A CA 1
ATOM 619 C C . GLY A 1 84 ? -9.465 6.060 4.671 1.00 91.56 84 GLY A C 1
ATOM 620 O O . GLY A 1 84 ? -10.073 6.206 5.735 1.00 91.56 84 GLY A O 1
ATOM 621 N N . VAL A 1 85 ? -8.633 6.982 4.183 1.00 92.06 85 VAL A N 1
ATOM 622 C CA . VAL A 1 85 ? -8.351 8.272 4.828 1.00 92.06 85 VAL A CA 1
ATOM 623 C C . VAL A 1 85 ? -9.611 9.135 4.907 1.00 92.06 85 VAL A C 1
ATOM 625 O O . VAL A 1 85 ? -9.965 9.595 5.993 1.00 92.06 85 VAL A O 1
ATOM 628 N N . ILE A 1 86 ? -10.328 9.320 3.793 1.00 92.06 86 ILE A N 1
ATOM 629 C CA . ILE A 1 86 ? -11.540 10.156 3.738 1.00 92.06 86 ILE A CA 1
ATOM 630 C C . ILE A 1 86 ? -12.605 9.623 4.702 1.00 92.06 86 ILE A C 1
ATOM 632 O O . ILE A 1 86 ? -13.152 10.372 5.514 1.00 92.06 86 ILE A O 1
ATOM 636 N N . ALA A 1 87 ? -12.868 8.317 4.666 1.00 89.81 87 ALA A N 1
ATOM 637 C CA . ALA A 1 87 ? -13.826 7.671 5.551 1.00 89.81 87 ALA A CA 1
ATOM 638 C C . ALA A 1 87 ? -13.403 7.772 7.027 1.00 89.81 87 ALA A C 1
ATOM 640 O O . ALA A 1 87 ? -14.255 7.981 7.892 1.00 89.81 87 ALA A O 1
ATOM 641 N N . GLY A 1 88 ? -12.099 7.709 7.322 1.00 86.75 88 GLY A N 1
ATOM 642 C CA . GLY A 1 88 ? -11.557 7.900 8.670 1.00 86.75 88 GLY A CA 1
ATOM 643 C C . GLY A 1 88 ? -11.806 9.313 9.204 1.00 86.75 88 GLY A C 1
ATOM 644 O O . GLY A 1 88 ? -12.288 9.481 10.328 1.00 86.75 88 GLY A O 1
ATOM 645 N N . VAL A 1 89 ? -11.580 10.334 8.370 1.00 88.19 89 VAL A N 1
ATOM 646 C CA . VAL A 1 89 ? -11.870 11.741 8.700 1.00 88.19 89 VAL A CA 1
ATOM 647 C C . VAL A 1 89 ? -13.370 11.957 8.916 1.00 88.19 89 VAL A C 1
ATOM 649 O O . VAL A 1 89 ? -13.771 12.528 9.933 1.00 88.19 89 VAL A O 1
ATOM 652 N N . ILE A 1 90 ? -14.224 11.444 8.025 1.00 85.69 90 ILE A N 1
ATOM 653 C CA . ILE A 1 90 ? -15.689 11.511 8.180 1.00 85.69 90 ILE A CA 1
ATOM 654 C C . ILE A 1 90 ? -16.123 10.825 9.483 1.00 85.69 90 ILE A C 1
ATOM 656 O O . ILE A 1 90 ? -16.925 11.364 10.253 1.00 85.69 90 ILE A O 1
ATOM 660 N N . GLY A 1 91 ? -15.565 9.649 9.761 1.00 80.94 91 GLY A N 1
ATOM 661 C CA . GLY A 1 91 ? -15.787 8.887 10.981 1.00 80.94 91 GLY A CA 1
ATOM 662 C C . GLY A 1 91 ? -15.404 9.651 12.248 1.00 80.94 91 GLY A C 1
ATOM 663 O O . GLY A 1 91 ? -16.114 9.589 13.253 1.00 80.94 91 GLY A O 1
ATOM 664 N N . MET A 1 92 ? -14.317 10.423 12.211 1.00 81.88 92 MET A N 1
ATOM 665 C CA . MET A 1 92 ? -13.890 11.303 13.302 1.00 81.88 92 MET A CA 1
ATOM 666 C C . MET A 1 92 ? -14.861 12.474 13.526 1.00 81.88 92 MET A C 1
ATOM 668 O O . MET A 1 92 ? -15.235 12.752 14.672 1.00 81.88 92 MET A O 1
ATOM 672 N N . VAL A 1 93 ? -15.268 13.156 12.452 1.00 80.88 93 VAL A N 1
ATOM 673 C CA . VAL A 1 93 ? -16.105 14.366 12.524 1.00 80.88 93 VAL A CA 1
ATOM 674 C C . VAL A 1 93 ? -17.535 14.018 12.937 1.00 80.88 93 VAL A C 1
ATOM 676 O O . VAL A 1 93 ? -18.066 14.589 13.890 1.00 80.88 93 VAL A O 1
ATOM 679 N N . ILE A 1 94 ? -18.141 13.040 12.262 1.00 78.75 94 ILE A N 1
ATOM 680 C CA . ILE A 1 94 ? -19.571 12.716 12.382 1.00 78.75 94 ILE A CA 1
ATOM 681 C C . ILE A 1 94 ? -19.807 11.573 13.388 1.00 78.75 94 ILE A C 1
ATOM 683 O O . ILE A 1 94 ? -20.902 11.410 13.924 1.00 78.75 94 ILE A O 1
ATOM 687 N N . GLY A 1 95 ? -18.785 10.770 13.705 1.00 73.00 95 GLY A N 1
ATOM 688 C CA . GLY A 1 95 ? -18.935 9.614 14.596 1.00 73.00 95 GLY A CA 1
ATOM 689 C C . GLY A 1 95 ? -19.738 8.466 13.974 1.00 73.00 95 GLY A C 1
ATOM 690 O O . GLY A 1 95 ? -20.367 7.693 14.713 1.00 73.00 95 GLY A O 1
ATOM 691 N N . ASN A 1 96 ? -19.739 8.382 12.638 1.00 80.31 96 ASN A N 1
ATOM 692 C CA . ASN A 1 96 ? -20.457 7.385 11.849 1.00 80.31 96 ASN A CA 1
ATOM 693 C C . ASN A 1 96 ? -19.720 6.032 11.880 1.00 80.31 96 ASN A C 1
ATOM 695 O O . ASN A 1 96 ? -18.573 5.924 11.454 1.00 80.31 96 ASN A O 1
ATOM 699 N N . LYS A 1 97 ? -20.399 4.983 12.363 1.00 78.31 97 LYS A N 1
ATOM 700 C CA . LYS A 1 97 ? -19.835 3.626 12.463 1.00 78.31 97 LYS A CA 1
ATOM 701 C C . LYS A 1 97 ? -19.504 3.014 11.100 1.00 78.31 97 LYS A C 1
ATOM 703 O O . LYS A 1 97 ? -18.513 2.303 10.995 1.00 78.31 97 LYS A O 1
ATOM 708 N N . ILE A 1 98 ? -20.314 3.293 10.079 1.00 85.38 98 ILE A N 1
ATOM 709 C CA . ILE A 1 98 ? -20.110 2.770 8.724 1.00 85.38 98 ILE A CA 1
ATOM 710 C C . ILE A 1 98 ? -18.860 3.405 8.120 1.00 85.38 98 ILE A C 1
ATOM 712 O O . ILE A 1 98 ? -18.034 2.696 7.563 1.00 85.38 98 ILE A O 1
ATOM 716 N N . ALA A 1 99 ? -18.662 4.711 8.315 1.00 86.06 99 ALA A N 1
ATOM 717 C CA . ALA A 1 99 ? -17.449 5.393 7.867 1.00 86.06 99 ALA A CA 1
ATOM 718 C C . ALA A 1 99 ? -16.188 4.810 8.533 1.00 86.06 99 ALA A C 1
ATOM 720 O O . ALA A 1 99 ? -15.198 4.559 7.854 1.00 86.06 99 ALA A O 1
ATOM 721 N N . ASN A 1 100 ? -16.245 4.491 9.833 1.00 83.62 100 ASN A N 1
ATOM 722 C CA . ASN A 1 100 ? -15.136 3.822 10.529 1.00 83.62 100 ASN A CA 1
ATOM 723 C C . ASN A 1 100 ? -14.853 2.421 9.966 1.00 83.62 100 ASN A C 1
ATOM 725 O O . ASN A 1 100 ? -13.697 2.046 9.807 1.00 83.62 100 ASN A O 1
ATOM 729 N N . PHE A 1 101 ? -15.902 1.655 9.657 1.00 88.75 101 PHE A N 1
ATOM 730 C CA . PHE A 1 101 ? -15.767 0.330 9.052 1.00 88.75 101 PHE A CA 1
ATOM 731 C C . PHE A 1 101 ? -15.172 0.398 7.646 1.00 88.75 101 PHE A C 1
ATOM 733 O O . PHE A 1 101 ? -14.208 -0.305 7.359 1.00 88.75 101 PHE A O 1
ATOM 740 N N . VAL A 1 102 ? -15.685 1.292 6.798 1.00 91.31 102 VAL A N 1
ATOM 741 C CA . VAL A 1 102 ? -15.146 1.529 5.452 1.00 91.31 102 VAL A CA 1
ATOM 742 C C . VAL A 1 102 ? -13.686 1.967 5.535 1.00 91.31 102 VAL A C 1
ATOM 744 O O . VAL A 1 102 ? -12.863 1.438 4.799 1.00 91.31 102 VAL A O 1
ATOM 747 N N . SER A 1 103 ? -13.346 2.861 6.468 1.00 90.56 103 SER A N 1
ATOM 748 C CA . SER A 1 103 ? -11.964 3.282 6.708 1.00 90.56 103 SER A CA 1
ATOM 749 C C . SER A 1 103 ? -11.059 2.099 7.045 1.00 90.56 103 SER A C 1
ATOM 751 O O . SER A 1 103 ? -10.034 1.901 6.397 1.00 90.56 103 SER A O 1
ATOM 753 N N . ALA A 1 104 ? -11.476 1.275 8.008 1.00 89.75 104 ALA A N 1
ATOM 754 C CA . ALA A 1 104 ? -10.711 0.126 8.460 1.00 89.75 104 ALA A CA 1
ATOM 755 C C . ALA A 1 104 ? -10.467 -0.892 7.337 1.00 89.75 104 ALA A C 1
ATOM 757 O O . ALA A 1 104 ? -9.329 -1.291 7.099 1.00 89.75 104 ALA A O 1
ATOM 758 N N . VAL A 1 105 ? -11.527 -1.270 6.617 1.00 93.00 105 VAL A N 1
ATOM 759 C CA . VAL A 1 105 ? -11.449 -2.241 5.518 1.00 93.00 105 VAL A CA 1
ATOM 760 C C . VAL A 1 105 ? -10.624 -1.688 4.361 1.00 93.00 105 VAL A C 1
ATOM 762 O O . VAL A 1 105 ? -9.763 -2.392 3.844 1.00 93.00 105 VAL A O 1
ATOM 765 N N . ALA A 1 106 ? -10.837 -0.432 3.968 1.00 94.81 106 ALA A N 1
ATOM 766 C CA . ALA A 1 106 ? -10.140 0.154 2.831 1.00 94.81 106 ALA A CA 1
ATOM 767 C C . ALA A 1 106 ? -8.639 0.341 3.108 1.00 94.81 106 ALA A C 1
ATOM 769 O O . ALA A 1 106 ? -7.822 -0.001 2.258 1.00 94.81 106 ALA A O 1
ATOM 770 N N . LEU A 1 107 ? -8.254 0.781 4.313 1.00 94.19 107 LEU A N 1
ATOM 771 C CA . LEU A 1 107 ? -6.842 0.862 4.704 1.00 94.19 107 LEU A CA 1
ATOM 772 C C . LEU A 1 107 ? -6.190 -0.523 4.812 1.00 94.19 107 LEU A C 1
ATOM 774 O O . LEU A 1 107 ? -5.060 -0.704 4.364 1.00 94.19 107 LEU A O 1
ATOM 778 N N . PHE A 1 108 ? -6.905 -1.513 5.353 1.00 93.56 108 PHE A N 1
ATOM 779 C CA . PHE A 1 108 ? -6.393 -2.876 5.486 1.00 93.56 108 PHE A CA 1
ATOM 780 C C . PHE A 1 108 ? -6.182 -3.547 4.123 1.00 93.56 108 PHE A C 1
ATOM 782 O O . PHE A 1 108 ? -5.086 -4.013 3.819 1.00 93.56 108 PHE A O 1
ATOM 789 N N . VAL A 1 109 ? -7.212 -3.549 3.272 1.00 94.56 109 VAL A N 1
ATOM 790 C CA . VAL A 1 109 ? -7.148 -4.151 1.933 1.00 94.56 109 VAL A CA 1
ATOM 791 C C . VAL A 1 109 ? -6.189 -3.368 1.038 1.00 94.56 109 VAL A C 1
ATOM 793 O O . VAL A 1 109 ? -5.356 -3.976 0.373 1.00 94.56 109 VAL A O 1
ATOM 796 N N . GLY A 1 110 ? -6.239 -2.032 1.064 1.00 92.56 110 GLY A N 1
ATOM 797 C CA . GLY A 1 110 ? -5.310 -1.181 0.318 1.00 92.56 110 GLY A CA 1
ATOM 798 C C . GLY A 1 110 ? -3.853 -1.446 0.700 1.00 92.56 110 GLY A C 1
ATOM 799 O O . GLY A 1 110 ? -3.014 -1.618 -0.181 1.00 92.56 110 GL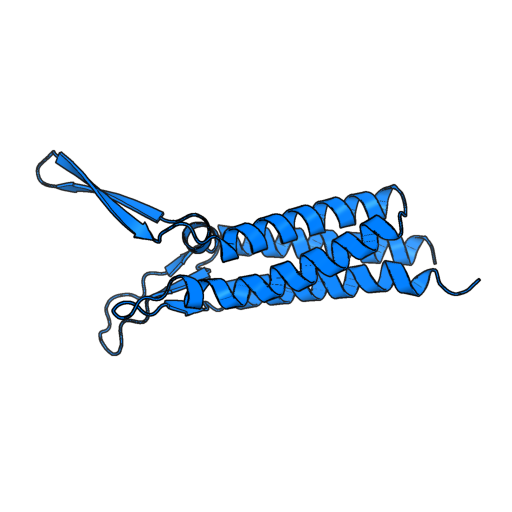Y A O 1
ATOM 800 N N . GLY A 1 111 ? -3.563 -1.581 1.998 1.00 92.12 111 GLY A N 1
ATOM 801 C CA . GLY A 1 111 ? -2.235 -1.946 2.489 1.00 92.12 111 GLY A CA 1
ATOM 802 C C . GLY A 1 111 ? -1.765 -3.319 2.003 1.00 92.12 111 GLY A C 1
ATOM 803 O O . GLY A 1 111 ? -0.619 -3.447 1.583 1.00 92.12 111 GLY A O 1
ATOM 804 N N . ILE A 1 112 ? -2.645 -4.328 1.986 1.00 93.19 112 ILE A N 1
ATOM 805 C CA . ILE A 1 112 ? -2.319 -5.667 1.462 1.00 93.19 112 ILE A CA 1
ATOM 806 C C . ILE A 1 112 ? -1.994 -5.615 -0.037 1.00 93.19 112 ILE A C 1
ATOM 808 O O . ILE A 1 112 ? -1.014 -6.211 -0.483 1.00 93.19 112 ILE A O 1
ATOM 812 N N . LEU A 1 113 ? -2.794 -4.889 -0.818 1.00 93.00 113 LEU A N 1
ATOM 813 C CA . LEU A 1 113 ? -2.608 -4.805 -2.266 1.00 93.00 113 LEU A CA 1
ATOM 814 C C . LEU A 1 113 ? -1.286 -4.131 -2.658 1.00 93.00 113 LEU A C 1
ATOM 816 O O . LEU A 1 113 ? -0.712 -4.498 -3.683 1.00 93.00 113 LEU A O 1
ATOM 820 N N . LEU A 1 114 ? -0.752 -3.216 -1.837 1.00 90.06 114 LEU A N 1
ATOM 821 C CA . LEU A 1 114 ? 0.566 -2.617 -2.079 1.00 90.06 114 LEU A CA 1
ATOM 822 C C . LEU A 1 114 ? 1.696 -3.661 -2.144 1.00 90.06 114 LEU A C 1
ATOM 824 O O . LEU A 1 114 ? 2.631 -3.488 -2.923 1.00 90.06 114 LEU A O 1
ATOM 828 N N . PHE A 1 115 ? 1.602 -4.771 -1.402 1.00 90.75 115 PHE A N 1
ATOM 829 C CA . PHE A 1 115 ? 2.606 -5.845 -1.451 1.00 90.75 115 PHE A CA 1
ATOM 830 C C . PHE A 1 115 ? 2.572 -6.663 -2.744 1.00 90.75 115 PHE A C 1
ATOM 832 O O . PHE A 1 115 ? 3.507 -7.404 -3.033 1.00 90.75 115 PHE A O 1
ATOM 839 N N . LEU A 1 116 ? 1.507 -6.541 -3.531 1.00 89.75 116 LEU A N 1
ATOM 840 C CA . LEU A 1 116 ? 1.345 -7.278 -4.781 1.00 89.75 116 LEU A CA 1
ATOM 841 C C . LEU A 1 116 ? 1.766 -6.451 -6.004 1.00 89.75 116 LEU A C 1
ATOM 843 O O . LEU A 1 116 ? 1.879 -6.994 -7.102 1.00 89.75 116 LEU A O 1
ATOM 847 N N . VAL A 1 117 ? 2.037 -5.153 -5.825 1.00 87.31 117 VAL A N 1
ATOM 848 C CA . VAL A 1 117 ? 2.395 -4.230 -6.914 1.00 87.31 117 VAL A CA 1
ATOM 849 C C . VAL A 1 117 ? 3.630 -4.698 -7.702 1.00 87.31 117 VAL A C 1
ATOM 851 O O . VAL A 1 117 ? 3.538 -4.725 -8.928 1.00 87.31 117 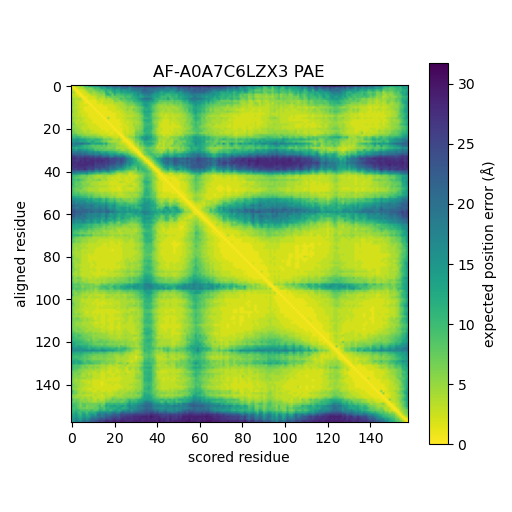VAL A O 1
ATOM 854 N N . PRO A 1 118 ? 4.746 -5.135 -7.083 1.00 84.50 118 PRO A N 1
ATOM 855 C CA . PRO A 1 118 ? 5.930 -5.535 -7.851 1.00 84.50 118 PRO A CA 1
ATOM 856 C C . PRO A 1 118 ? 5.741 -6.853 -8.604 1.00 84.50 118 PRO A C 1
ATOM 858 O O . PRO A 1 118 ? 6.215 -6.993 -9.729 1.00 84.50 118 PRO A O 1
ATOM 861 N N . ALA A 1 119 ? 4.992 -7.795 -8.023 1.00 84.38 119 ALA A N 1
ATOM 862 C CA . ALA A 1 119 ? 4.651 -9.050 -8.687 1.00 84.38 119 ALA A CA 1
ATOM 863 C C . ALA A 1 119 ? 3.784 -8.800 -9.930 1.00 84.38 119 ALA A C 1
ATOM 865 O O . ALA A 1 119 ? 4.035 -9.377 -10.979 1.00 84.38 119 ALA A O 1
ATOM 866 N N . ALA A 1 120 ? 2.823 -7.875 -9.842 1.00 84.38 120 ALA A N 1
ATOM 867 C CA . ALA A 1 120 ? 1.972 -7.487 -10.967 1.00 84.38 120 ALA A CA 1
ATOM 868 C C . ALA A 1 120 ? 2.689 -6.652 -12.052 1.00 84.38 120 ALA A C 1
ATOM 870 O O . ALA A 1 120 ? 2.125 -6.449 -13.123 1.00 84.38 120 ALA A O 1
ATOM 871 N N . GLN A 1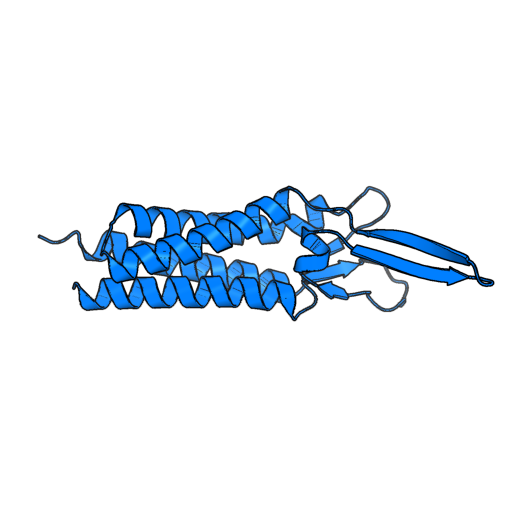 121 ? 3.899 -6.155 -11.780 1.00 82.50 121 GLN A N 1
ATOM 872 C CA . GLN A 1 121 ? 4.756 -5.447 -12.744 1.00 82.50 121 GLN A CA 1
ATOM 873 C C . GLN A 1 121 ? 5.844 -6.338 -13.350 1.00 82.50 121 GLN A C 1
ATOM 875 O O . GLN A 1 121 ? 6.483 -5.940 -14.319 1.00 82.50 121 GLN A O 1
ATOM 880 N N . SER A 1 122 ? 6.083 -7.514 -12.769 1.00 82.56 122 SER A N 1
ATOM 881 C CA . SER A 1 122 ? 7.109 -8.429 -13.261 1.00 82.56 122 SER A CA 1
ATOM 882 C C . SER A 1 122 ? 6.617 -9.145 -14.522 1.00 82.56 122 SER A C 1
ATOM 884 O O . SER A 1 122 ? 5.457 -9.552 -14.600 1.00 82.56 122 SER A O 1
ATOM 886 N N . THR A 1 123 ? 7.498 -9.292 -15.505 1.00 80.50 123 THR A N 1
ATOM 887 C CA . THR A 1 123 ? 7.291 -10.087 -16.724 1.00 80.50 123 THR A CA 1
ATOM 888 C C . THR A 1 123 ? 8.273 -11.257 -16.745 1.00 80.50 123 THR A C 1
ATOM 890 O O . THR A 1 123 ? 9.147 -11.343 -15.883 1.00 80.50 123 THR A O 1
ATOM 893 N N . ASP A 1 124 ? 8.159 -12.143 -17.737 1.00 75.94 124 ASP A N 1
ATOM 894 C CA . ASP A 1 124 ? 9.059 -13.298 -17.883 1.00 75.94 124 ASP A CA 1
ATOM 895 C C . ASP A 1 124 ? 10.547 -12.890 -17.972 1.00 75.94 124 ASP A C 1
ATOM 897 O O . ASP A 1 124 ? 11.418 -13.630 -17.518 1.00 75.94 124 ASP A O 1
ATOM 901 N N . ASP A 1 125 ? 10.829 -11.681 -18.473 1.00 73.56 125 ASP A N 1
ATOM 902 C CA . ASP A 1 125 ? 12.186 -11.152 -18.671 1.00 73.56 125 ASP A CA 1
ATOM 903 C C . ASP A 1 125 ? 12.630 -10.138 -17.598 1.00 73.56 125 ASP A C 1
ATOM 905 O O . ASP A 1 125 ? 13.817 -9.824 -17.487 1.00 73.56 125 ASP A O 1
ATOM 909 N N . ILE A 1 126 ? 11.695 -9.581 -16.815 1.00 76.56 126 ILE A N 1
ATOM 910 C CA . ILE A 1 126 ? 11.951 -8.475 -15.881 1.00 76.56 126 ILE A CA 1
ATOM 911 C C . ILE A 1 126 ? 11.308 -8.780 -14.531 1.00 76.56 126 ILE A C 1
ATOM 913 O O . ILE A 1 126 ? 10.088 -8.761 -14.392 1.00 76.56 126 ILE A O 1
ATOM 917 N N . THR A 1 127 ? 12.130 -8.985 -13.501 1.00 81.88 127 THR A N 1
ATOM 918 C CA . THR A 1 127 ? 11.646 -9.183 -12.127 1.00 81.88 127 THR A CA 1
ATOM 919 C C . THR A 1 127 ? 11.826 -7.918 -11.296 1.00 81.88 127 THR A C 1
ATOM 921 O O . THR A 1 127 ? 12.914 -7.344 -11.232 1.00 81.88 127 THR A O 1
ATOM 924 N N . PHE A 1 128 ? 10.767 -7.503 -10.600 1.00 82.94 128 PHE A N 1
ATOM 925 C CA . PHE A 1 128 ? 10.825 -6.420 -9.623 1.00 82.94 128 PHE A CA 1
ATOM 926 C C . PHE A 1 128 ? 10.659 -6.943 -8.201 1.00 82.94 128 PHE A C 1
ATOM 928 O O . PHE A 1 128 ? 9.784 -7.755 -7.902 1.00 82.94 128 PHE A O 1
ATOM 935 N N . LYS A 1 129 ? 11.463 -6.404 -7.286 1.00 83.69 129 LYS A N 1
ATOM 936 C CA . LYS A 1 129 ? 11.374 -6.690 -5.853 1.00 83.69 129 LYS A CA 1
ATOM 937 C C . LYS A 1 129 ? 10.714 -5.544 -5.103 1.00 83.69 129 LYS A C 1
ATOM 939 O O . LYS A 1 129 ? 10.879 -4.368 -5.446 1.00 83.69 129 LYS A O 1
ATOM 944 N N . LEU A 1 130 ? 10.005 -5.901 -4.029 1.00 82.12 130 LEU A N 1
ATOM 945 C CA . LEU A 1 130 ? 9.520 -4.923 -3.062 1.00 82.12 130 LEU A CA 1
ATOM 946 C C . LEU A 1 130 ? 10.696 -4.161 -2.466 1.00 82.12 130 LEU A C 1
ATOM 948 O O . LEU A 1 130 ? 11.664 -4.755 -1.987 1.00 82.12 130 LEU A O 1
ATOM 952 N N . SER A 1 131 ? 10.585 -2.839 -2.443 1.00 83.94 131 SER A N 1
ATOM 953 C CA . SER A 1 131 ? 11.477 -2.046 -1.620 1.00 83.94 131 SER A CA 1
ATOM 954 C C . SER A 1 131 ? 11.018 -2.063 -0.161 1.00 83.94 131 SER A C 1
ATOM 956 O O . SER A 1 131 ? 9.837 -2.225 0.156 1.00 83.94 131 SER A O 1
ATOM 958 N N . THR A 1 132 ? 11.957 -1.771 0.734 1.00 81.88 132 THR A N 1
ATOM 959 C CA . THR A 1 132 ? 11.693 -1.536 2.156 1.00 81.88 132 THR A CA 1
ATOM 960 C C . THR A 1 132 ? 10.592 -0.496 2.394 1.00 81.88 132 THR A C 1
ATOM 962 O O . THR A 1 132 ? 9.822 -0.614 3.342 1.00 81.88 132 THR A O 1
ATOM 965 N N . TRP A 1 133 ? 10.472 0.512 1.532 1.00 83.81 133 TRP A N 1
ATOM 966 C CA . TRP A 1 133 ? 9.526 1.600 1.748 1.00 83.81 133 TRP A CA 1
ATOM 967 C C . TRP A 1 133 ? 8.102 1.279 1.313 1.00 83.81 133 TRP A C 1
ATOM 969 O O . TRP A 1 133 ? 7.158 1.711 1.974 1.00 83.81 133 TRP A O 1
ATOM 979 N N . LEU A 1 134 ? 7.933 0.473 0.262 1.00 85.12 134 LEU A N 1
ATOM 980 C CA . LEU A 1 134 ? 6.615 -0.052 -0.089 1.00 85.12 134 LEU A CA 1
ATOM 981 C C . LEU A 1 134 ? 6.118 -1.016 0.995 1.00 85.12 134 LEU A C 1
ATOM 983 O O . LEU A 1 134 ? 4.940 -0.976 1.347 1.00 85.12 134 LEU A O 1
ATOM 987 N N . ILE A 1 135 ? 7.034 -1.791 1.599 1.00 87.44 135 ILE A N 1
ATOM 988 C CA . ILE A 1 135 ? 6.737 -2.612 2.782 1.00 87.44 135 ILE A CA 1
ATOM 989 C C . ILE A 1 135 ? 6.237 -1.728 3.929 1.00 87.44 135 ILE A C 1
ATOM 991 O O . ILE A 1 135 ? 5.174 -1.991 4.488 1.00 87.44 135 ILE A O 1
ATOM 995 N N . PHE A 1 136 ? 6.970 -0.662 4.269 1.00 88.12 136 PHE A N 1
ATOM 996 C CA . PHE A 1 136 ? 6.560 0.249 5.338 1.00 88.12 136 PHE A CA 1
ATOM 997 C C . PHE A 1 136 ? 5.219 0.926 5.053 1.00 88.12 136 PHE A C 1
ATOM 999 O O . PHE A 1 136 ? 4.376 0.973 5.945 1.00 88.12 136 PHE A O 1
ATOM 1006 N N . SER A 1 137 ? 4.985 1.392 3.824 1.00 89.12 137 SER A N 1
ATOM 1007 C CA . SER A 1 137 ? 3.703 1.977 3.418 1.00 89.12 137 SER A CA 1
ATOM 1008 C C . SER A 1 137 ? 2.543 0.992 3.622 1.00 89.12 137 SER A C 1
ATOM 1010 O O . SER A 1 137 ? 1.556 1.332 4.280 1.00 89.12 137 SER A O 1
ATOM 1012 N N . GLY A 1 138 ? 2.696 -0.258 3.167 1.00 89.31 138 GLY A N 1
ATOM 1013 C CA . GLY A 1 138 ? 1.696 -1.313 3.356 1.00 89.31 138 GLY A CA 1
ATOM 1014 C C . GLY A 1 138 ? 1.430 -1.635 4.830 1.00 89.31 138 GLY A C 1
ATOM 1015 O O . GLY A 1 138 ? 0.274 -1.706 5.250 1.00 89.31 138 GLY A O 1
ATOM 1016 N N . ILE A 1 139 ? 2.481 -1.759 5.650 1.00 92.88 139 ILE A N 1
ATOM 1017 C CA . ILE A 1 139 ? 2.347 -2.015 7.095 1.00 92.88 139 ILE A CA 1
ATOM 1018 C C . ILE A 1 139 ? 1.640 -0.850 7.795 1.00 92.88 139 ILE A C 1
ATOM 1020 O O . ILE A 1 139 ? 0.725 -1.074 8.586 1.00 92.88 139 ILE A O 1
ATOM 1024 N N . ILE A 1 140 ? 2.032 0.392 7.507 1.00 93.06 140 ILE A N 1
ATOM 1025 C CA . ILE A 1 140 ? 1.431 1.589 8.108 1.00 93.06 140 ILE A CA 1
ATOM 1026 C C . ILE A 1 140 ? -0.058 1.677 7.755 1.00 93.06 140 ILE A C 1
ATOM 1028 O O . ILE A 1 140 ? -0.876 1.966 8.630 1.00 93.06 140 ILE A O 1
ATOM 1032 N N . ALA A 1 141 ? -0.429 1.373 6.509 1.00 91.38 141 ALA A N 1
ATOM 1033 C CA . ALA A 1 141 ? -1.825 1.306 6.094 1.00 91.38 141 ALA A CA 1
ATOM 1034 C C . ALA A 1 141 ? -2.608 0.228 6.863 1.00 91.38 141 ALA A C 1
ATOM 1036 O O . ALA A 1 141 ? -3.685 0.510 7.390 1.00 91.38 141 ALA A O 1
ATOM 1037 N N . ILE A 1 142 ? -2.046 -0.976 7.016 1.00 93.38 142 ILE A N 1
ATOM 1038 C CA . ILE A 1 142 ? -2.657 -2.061 7.801 1.00 93.38 142 ILE A CA 1
ATOM 1039 C C . ILE A 1 142 ? -2.849 -1.645 9.264 1.00 93.38 142 ILE A C 1
ATOM 1041 O O . ILE A 1 142 ? -3.927 -1.850 9.825 1.00 93.38 142 ILE A O 1
ATOM 1045 N N . LEU A 1 143 ? -1.841 -1.016 9.876 1.00 91.50 143 LEU A N 1
ATOM 1046 C CA . LEU A 1 143 ? -1.946 -0.471 11.230 1.00 91.50 143 LEU A CA 1
ATOM 1047 C C . LEU A 1 143 ? -3.054 0.584 11.311 1.00 91.50 143 LEU A C 1
ATOM 1049 O O . LEU A 1 143 ? -3.867 0.539 12.232 1.00 91.50 143 LEU A O 1
ATOM 1053 N N . GLY A 1 144 ? -3.149 1.477 10.323 1.00 87.75 144 GLY A N 1
ATOM 1054 C CA . GLY A 1 144 ? -4.251 2.431 10.204 1.00 87.75 144 GLY A CA 1
ATOM 1055 C C . GLY A 1 144 ? -5.617 1.742 10.178 1.00 87.75 144 GLY A C 1
ATOM 1056 O O . GLY A 1 144 ? -6.522 2.142 10.912 1.00 87.75 144 GLY A O 1
ATOM 1057 N N . GLY A 1 145 ? -5.744 0.648 9.424 1.00 86.56 145 GLY A N 1
ATOM 1058 C CA . GLY A 1 145 ? -6.948 -0.182 9.399 1.00 86.56 145 GLY A CA 1
ATOM 1059 C C . GLY A 1 145 ? -7.302 -0.772 10.770 1.00 86.56 145 GLY A C 1
ATOM 1060 O O . GLY A 1 145 ? -8.445 -0.671 11.221 1.00 86.56 145 GLY A O 1
ATOM 1061 N N . LEU A 1 146 ? -6.309 -1.310 11.485 1.00 86.81 146 LEU A N 1
ATOM 1062 C CA . LEU A 1 146 ? -6.476 -1.855 12.838 1.00 86.81 146 LEU A CA 1
ATOM 1063 C C . LEU A 1 146 ? -6.903 -0.780 13.849 1.00 86.81 146 LEU A C 1
ATOM 1065 O O . LEU A 1 146 ? -7.806 -1.016 14.654 1.00 86.81 146 LEU A O 1
ATOM 1069 N N . PHE A 1 147 ? -6.326 0.423 13.781 1.00 82.94 147 PHE A N 1
ATOM 1070 C CA . PHE A 1 147 ? -6.770 1.562 14.593 1.00 82.94 147 PHE A CA 1
ATOM 1071 C C . PHE A 1 147 ? -8.186 2.027 14.222 1.00 82.94 147 PHE A C 1
ATOM 1073 O O . PHE A 1 147 ? -8.959 2.405 15.107 1.00 82.94 147 PHE A O 1
ATOM 1080 N N . GLY A 1 148 ? -8.588 1.926 12.954 1.00 77.06 148 GLY A N 1
ATOM 1081 C CA . GLY A 1 148 ? -9.972 2.154 12.530 1.00 77.06 148 GLY A CA 1
ATOM 1082 C C . GLY A 1 148 ? -10.958 1.172 13.178 1.00 77.06 148 GLY A C 1
ATOM 1083 O O . GLY A 1 148 ? -12.034 1.575 13.631 1.00 77.06 148 GLY A O 1
ATOM 1084 N N . CYS A 1 149 ? -10.569 -0.100 13.328 1.00 78.81 149 CYS A N 1
ATOM 1085 C CA . CYS A 1 149 ? -11.387 -1.133 13.974 1.00 78.81 149 CYS A CA 1
ATOM 1086 C C . CYS A 1 149 ? -11.706 -0.823 15.445 1.00 78.81 149 CYS A C 1
ATOM 1088 O O . CYS A 1 149 ? -12.831 -1.058 15.895 1.00 78.81 149 CYS A O 1
ATOM 1090 N N . PHE A 1 150 ? -10.774 -0.239 16.205 1.00 72.81 150 PHE A N 1
ATOM 1091 C CA . PHE A 1 150 ? -11.031 0.150 17.601 1.00 72.81 150 PHE A CA 1
ATOM 1092 C C . PHE A 1 150 ? -12.217 1.119 17.731 1.00 72.81 150 PHE A C 1
ATOM 1094 O O . PHE A 1 150 ? -13.003 1.013 18.676 1.00 72.81 150 PHE A O 1
ATOM 1101 N N . GLY A 1 151 ? -12.414 2.013 16.755 1.00 63.91 151 GLY A N 1
ATOM 1102 C CA . GLY A 1 151 ? -13.558 2.925 16.713 1.00 63.91 151 GLY A CA 1
ATOM 1103 C C . GLY A 1 151 ? -14.916 2.227 16.541 1.00 63.91 151 GLY A C 1
ATOM 1104 O O . GLY A 1 151 ? -15.955 2.788 16.904 1.00 63.91 151 GL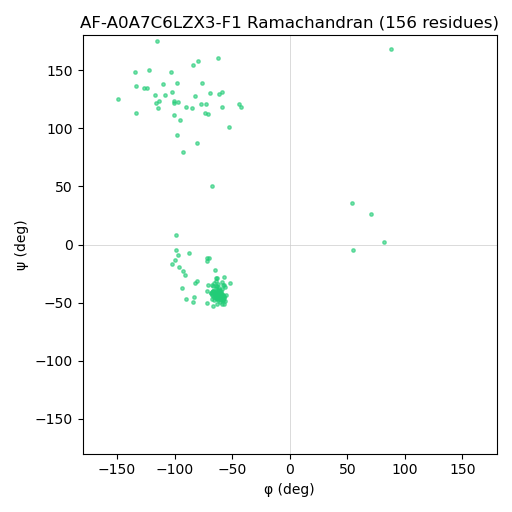Y A O 1
ATOM 1105 N N . ILE A 1 152 ? -14.913 1.000 16.017 1.00 68.69 152 ILE A N 1
ATOM 1106 C CA . ILE A 1 152 ? -16.091 0.155 15.787 1.00 68.69 152 ILE A CA 1
ATOM 1107 C C . ILE A 1 152 ? -16.449 -0.597 17.074 1.00 68.69 152 ILE A C 1
ATOM 1109 O O . ILE A 1 152 ? -17.593 -0.533 17.532 1.00 68.69 152 ILE A O 1
ATOM 1113 N N . PHE A 1 153 ? -15.459 -1.243 17.701 1.00 67.19 153 PHE A N 1
ATOM 1114 C CA . PHE A 1 153 ? -15.657 -2.108 18.870 1.00 67.19 153 PHE A CA 1
ATOM 1115 C C . PHE A 1 153 ? -15.791 -1.338 20.196 1.00 67.19 153 PHE A C 1
ATOM 1117 O O . PHE A 1 153 ? -16.560 -1.740 21.070 1.00 67.19 153 PHE A O 1
ATOM 1124 N N . ALA A 1 154 ? -15.143 -0.176 20.348 1.00 61.94 154 ALA A N 1
ATOM 1125 C CA . ALA A 1 154 ? -15.177 0.596 21.597 1.00 61.94 154 ALA A CA 1
ATOM 1126 C C . ALA A 1 154 ? -16.541 1.247 21.913 1.00 61.94 154 ALA A C 1
ATOM 1128 O O . ALA A 1 154 ? -16.755 1.728 23.025 1.00 61.94 154 ALA A O 1
ATOM 1129 N N . LYS A 1 155 ? -17.484 1.277 20.959 1.00 53.84 155 LYS A N 1
ATOM 1130 C CA . LYS A 1 155 ? -18.844 1.824 21.151 1.00 53.84 155 LYS A CA 1
ATOM 1131 C C . LYS A 1 155 ? -19.894 0.732 21.436 1.00 53.84 155 LYS A C 1
ATOM 1133 O O . LYS A 1 155 ? -21.085 1.039 21.414 1.00 53.84 155 LYS A O 1
ATOM 1138 N N . GLY A 1 156 ? -19.461 -0.518 21.643 1.00 50.16 156 GLY A N 1
ATOM 1139 C CA . GLY A 1 156 ? -20.314 -1.702 21.813 1.00 50.16 156 GLY A CA 1
ATOM 1140 C C . GLY A 1 156 ? -20.780 -2.010 23.240 1.00 50.16 156 GLY A C 1
ATOM 1141 O O . GLY A 1 156 ? -21.627 -2.876 23.401 1.00 50.16 156 GLY A O 1
ATOM 1142 N N . LYS A 1 157 ? -20.288 -1.310 24.271 1.00 42.53 157 LYS A N 1
ATOM 1143 C CA . LYS A 1 157 ? -20.824 -1.433 25.637 1.00 42.53 157 LYS A CA 1
ATOM 1144 C C . LYS A 1 157 ? -21.809 -0.294 25.909 1.00 42.53 157 LYS A C 1
ATOM 1146 O O . LYS A 1 157 ? -21.397 0.813 26.256 1.00 42.53 157 LYS A O 1
ATOM 1151 N N . LYS A 1 158 ? -23.092 -0.559 25.681 1.00 41.66 158 LYS A N 1
ATOM 1152 C CA . LYS A 1 158 ? -24.194 0.091 26.391 1.00 41.66 158 LYS A CA 1
ATOM 1153 C C . LYS A 1 158 ? -24.859 -0.968 27.246 1.00 41.66 158 LYS A C 1
ATOM 1155 O O . LYS A 1 158 ? -25.021 -2.082 26.707 1.00 41.66 158 LYS A O 1
#

Foldseek 3Di:
DLVLLLVLLVLLLVLLVVLVVLQPPFQFKWWCPDPDPDPGDGHGNCCLADFDWDWDQDPNDTDIDGPFHHQPLSVQLNVLSVLLNVLSVVCNPVVDLVSLLSNLVSLQSSLVSLCCSQVSGADPVIHMDGDPSSNSSSVSSNVSSVSSVCSNPVVPDD

Radius of gyration: 18.72 Å; Cα contacts (8 Å, |Δi|>4): 329; chains: 1; bounding box: 50×29×58 Å

Nearest PDB structures (foldseek):
  6c14-assembly1_D  TM=4.862E-01  e=3.147E-01  Mus musculus
  1xg2-assembly1_B  TM=4.338E-01  e=4.854E+00  Actinidia chinensis
  1x91-assembly1_A  TM=4.245E-01  e=6.698E+00  Arabidopsis thaliana
  1x8z-assembly1_A-2  TM=4.395E-01  e=8.758E+00  Arabidopsis thaliana
  1x8z-assembly3_A  TM=4.395E-01  e=8.758E+00  Arabidopsis thaliana

Secondary structure (DSSP, 8-state):
-HHHHHHHHHHHHHHHHHHHHHHHHSEEEEE--TT--S---EEEHHHHHH-EEEEEEETTEEEEEEEE---HHHHHHHHHHHHHHHHHHHHHHH--HHHHHHHHHHHHHHHHHHTTHHHHH--SS--EEEPHHHHHHHHHHHHHHHHHHHHHHTT---

Sequence (158 aa):
MKQVVKFSNLIAAILGVLAIVFLAITPGMKLDTGSLAIETTGFSGFQAIFGYTETKTVLGVEVSAEILKANWLGIIAFVLLAVGVIAGVIGMVIGNKIANFVSAVALFVGGILLFLVPAAQSTDDITFKLSTWLIFSGIIAILGGLFGCFGIFAKGKK

Solvent-accessible surface area (backbone atoms only — not comparable to full-atom values): 7539 Å² total; per-residue (Å²): 102,73,65,59,31,34,51,28,15,49,51,14,21,52,28,23,50,50,20,54,50,37,26,65,80,33,45,18,32,30,52,59,59,80,93,49,93,62,80,65,58,60,36,26,28,46,36,56,20,65,21,37,68,52,74,45,72,57,96,87,40,81,45,76,45,79,78,38,66,61,27,69,60,26,46,52,14,51,51,25,28,52,50,10,23,53,24,11,51,48,16,38,76,72,63,40,59,66,31,21,48,50,10,13,51,23,13,32,53,14,14,56,35,44,75,45,33,33,65,76,68,37,53,101,91,43,49,41,39,78,23,74,41,33,51,49,21,18,51,36,11,33,50,13,9,55,32,14,45,50,39,54,60,66,71,68,82,125

pLDDT: mean 81.7, std 11.91, range [41.66, 95.81]

Mean predicted aligned error: 7.63 Å